Protein AF-A0A0B6YUR2-F1 (afdb_monomer_lite)

pLDDT: mean 94.69, std 9.04, range [46.38, 98.62]

Secondary structure (DSSP, 8-state):
-HHHHHHHHHHHHHHHHHHHHHHHHHHHHHHHHHHGGGS-HHHHHHHHHHHHHHHHHHHHHHHHHHHHHHHHHHHHHHHHHHHHHHHHHHHHHHHHHHHHHHHT---

Structure (mmCIF, N/CA/C/O backbone):
data_AF-A0A0B6YUR2-F1
#
_entry.id   AF-A0A0B6YUR2-F1
#
loop_
_atom_site.group_PDB
_atom_site.id
_atom_site.type_symbol
_atom_site.label_atom_id
_atom_site.label_alt_id
_atom_site.label_comp_id
_atom_site.label_asym_id
_atom_site.label_entity_id
_atom_site.label_seq_id
_atom_site.pdbx_PDB_ins_code
_atom_site.Cartn_x
_atom_site.Cartn_y
_atom_site.Cartn_z
_atom_site.occupancy
_atom_site.B_iso_or_equiv
_atom_site.auth_seq_id
_atom_site.auth_comp_id
_atom_site.auth_asym_id
_atom_site.auth_atom_id
_atom_site.pdbx_PDB_model_num
ATOM 1 N N . ARG A 1 1 ? 13.438 5.690 -13.847 1.00 68.31 1 ARG A N 1
ATOM 2 C CA . ARG A 1 1 ? 14.080 4.685 -12.970 1.00 68.31 1 ARG A CA 1
ATOM 3 C C . ARG A 1 1 ? 14.078 5.152 -11.517 1.00 68.31 1 ARG A C 1
ATOM 5 O O . ARG A 1 1 ? 13.304 4.578 -10.772 1.00 68.31 1 ARG A O 1
ATOM 12 N N . HIS A 1 2 ? 14.773 6.245 -11.177 1.00 84.00 2 HIS A N 1
ATOM 13 C CA . HIS A 1 2 ? 14.798 6.799 -9.811 1.00 84.00 2 HIS A CA 1
ATOM 14 C C . HIS A 1 2 ? 13.416 7.034 -9.192 1.00 84.00 2 HIS A C 1
ATOM 16 O O . HIS A 1 2 ? 13.151 6.501 -8.132 1.00 84.00 2 HIS A O 1
ATOM 22 N N . ALA A 1 3 ? 12.481 7.669 -9.908 1.00 90.94 3 ALA A N 1
ATOM 23 C CA . ALA A 1 3 ? 11.136 7.895 -9.365 1.00 90.94 3 ALA A CA 1
ATOM 24 C C . ALA A 1 3 ? 10.391 6.606 -8.947 1.00 90.94 3 ALA A C 1
ATOM 26 O O . ALA A 1 3 ? 9.659 6.622 -7.972 1.00 90.94 3 ALA A O 1
ATOM 27 N N . ILE A 1 4 ? 10.574 5.482 -9.654 1.00 92.50 4 ILE A N 1
ATOM 28 C CA . ILE A 1 4 ? 9.923 4.207 -9.288 1.00 92.50 4 ILE A CA 1
ATOM 29 C C . ILE A 1 4 ? 10.615 3.578 -8.078 1.00 92.50 4 ILE A C 1
ATOM 31 O O . ILE A 1 4 ? 9.950 2.983 -7.242 1.00 92.50 4 ILE A O 1
ATOM 35 N N . GLU A 1 5 ? 11.941 3.704 -7.997 1.00 92.06 5 GLU A N 1
ATOM 36 C CA . GLU A 1 5 ? 12.733 3.236 -6.856 1.00 92.06 5 GLU A CA 1
ATOM 37 C C . GLU A 1 5 ? 12.387 4.041 -5.589 1.00 92.06 5 GLU A C 1
ATOM 39 O O . GLU A 1 5 ? 12.194 3.444 -4.534 1.00 92.06 5 GLU A O 1
ATOM 44 N N . ASP A 1 6 ? 12.196 5.358 -5.714 1.00 95.69 6 ASP A N 1
ATOM 45 C CA . ASP A 1 6 ? 11.777 6.237 -4.617 1.00 95.69 6 ASP A CA 1
ATOM 46 C C . ASP A 1 6 ? 10.361 5.898 -4.115 1.00 95.69 6 ASP A C 1
ATOM 48 O O . ASP A 1 6 ? 10.131 5.829 -2.908 1.00 95.69 6 ASP A O 1
ATOM 52 N N . GLU A 1 7 ? 9.399 5.661 -5.017 1.00 95.94 7 GLU A N 1
ATOM 53 C CA . GLU A 1 7 ? 8.043 5.247 -4.619 1.00 95.94 7 GLU A CA 1
ATOM 54 C C . GLU A 1 7 ? 8.022 3.842 -3.997 1.00 95.94 7 GLU A C 1
ATOM 56 O O . GLU A 1 7 ? 7.297 3.610 -3.031 1.00 95.94 7 GLU A O 1
ATOM 61 N N . LEU A 1 8 ? 8.851 2.915 -4.491 1.00 96.25 8 LEU A N 1
ATOM 62 C CA . LEU A 1 8 ? 9.028 1.594 -3.878 1.00 96.25 8 LEU A CA 1
ATOM 63 C C . LEU A 1 8 ? 9.547 1.705 -2.446 1.00 96.25 8 LEU A C 1
ATOM 65 O O . LEU A 1 8 ? 9.003 1.050 -1.561 1.00 96.25 8 LEU A O 1
ATOM 69 N N . GLN A 1 9 ? 10.534 2.571 -2.209 1.00 96.50 9 GLN A N 1
ATOM 70 C CA . GLN A 1 9 ? 11.061 2.799 -0.866 1.00 96.50 9 GLN A CA 1
ATOM 71 C C . GLN A 1 9 ? 9.974 3.315 0.081 1.00 96.50 9 GLN A C 1
ATOM 73 O O . GLN A 1 9 ? 9.837 2.808 1.189 1.00 96.50 9 GLN A O 1
ATOM 78 N N . LYS A 1 10 ? 9.140 4.265 -0.362 1.00 97.25 10 LYS A N 1
ATOM 79 C CA . LYS A 1 10 ? 8.013 4.755 0.451 1.00 97.25 10 LYS A CA 1
ATOM 80 C C . LYS A 1 10 ? 7.026 3.641 0.799 1.00 97.25 10 LYS A C 1
ATOM 82 O O . LYS A 1 10 ? 6.560 3.573 1.932 1.00 97.25 10 LYS A O 1
ATOM 87 N N . VAL A 1 11 ? 6.699 2.774 -0.162 1.00 97.69 11 VAL A N 1
ATOM 88 C CA . VAL A 1 11 ? 5.812 1.621 0.065 1.00 97.69 11 VAL A CA 1
ATOM 89 C C . VAL A 1 11 ? 6.429 0.637 1.058 1.00 97.69 11 VAL A C 1
ATOM 91 O O . VAL A 1 11 ? 5.723 0.136 1.931 1.00 97.69 11 VAL A O 1
ATOM 94 N N . GLU A 1 12 ? 7.734 0.384 0.973 1.00 96.44 12 GLU A N 1
ATOM 95 C CA . GLU A 1 12 ? 8.452 -0.454 1.938 1.00 96.44 12 GLU A CA 1
ATOM 96 C C . GLU A 1 12 ? 8.450 0.156 3.341 1.00 96.44 12 GLU A C 1
ATOM 98 O O . GLU A 1 12 ? 8.149 -0.548 4.306 1.00 96.44 12 GLU A O 1
ATOM 103 N N . ASP A 1 13 ? 8.692 1.463 3.453 1.00 97.62 13 ASP A N 1
ATOM 104 C CA . ASP A 1 13 ? 8.651 2.186 4.724 1.00 97.62 13 ASP A CA 1
ATOM 105 C C . ASP A 1 13 ? 7.256 2.087 5.359 1.00 97.62 13 ASP A C 1
ATOM 107 O O . ASP A 1 13 ? 7.135 1.742 6.536 1.00 97.62 13 ASP A O 1
ATOM 111 N N . ILE A 1 14 ? 6.191 2.298 4.576 1.00 97.25 14 ILE A N 1
ATOM 112 C CA . ILE A 1 14 ? 4.805 2.127 5.036 1.00 97.25 14 ILE A CA 1
ATOM 113 C C . ILE A 1 14 ? 4.550 0.674 5.457 1.00 97.25 14 ILE A C 1
ATOM 115 O O . ILE A 1 14 ? 3.954 0.444 6.511 1.00 97.25 14 ILE A O 1
ATOM 119 N N . ALA A 1 15 ? 5.040 -0.310 4.700 1.00 96.12 15 ALA A N 1
ATOM 120 C CA . ALA A 1 15 ? 4.875 -1.726 5.024 1.00 96.12 15 ALA A CA 1
ATOM 121 C C . ALA A 1 15 ? 5.488 -2.101 6.383 1.00 96.12 15 ALA A C 1
ATOM 123 O O . ALA A 1 15 ? 4.935 -2.946 7.086 1.00 96.12 15 ALA A O 1
ATOM 124 N N . THR A 1 16 ? 6.564 -1.430 6.814 1.00 96.94 16 THR A N 1
ATOM 125 C CA . THR A 1 16 ? 7.126 -1.644 8.162 1.00 96.94 16 THR A CA 1
ATOM 126 C C . THR A 1 16 ? 6.175 -1.231 9.291 1.00 96.94 16 THR A C 1
ATOM 128 O O . THR A 1 16 ? 6.305 -1.711 10.417 1.00 96.94 16 THR A O 1
ATOM 131 N N . THR A 1 17 ? 5.192 -0.374 9.002 1.00 96.31 17 THR A N 1
ATOM 132 C CA . THR A 1 17 ? 4.226 0.131 9.989 1.00 96.31 17 THR A CA 1
ATOM 133 C C . THR A 1 17 ? 2.960 -0.723 10.096 1.00 96.31 17 THR A C 1
ATOM 135 O O . THR A 1 17 ? 2.206 -0.573 11.059 1.00 96.31 17 THR A O 1
ATOM 138 N N . VAL A 1 18 ? 2.735 -1.656 9.163 1.00 97.31 18 VAL A N 1
ATOM 139 C CA . VAL A 1 18 ? 1.514 -2.482 9.096 1.00 97.31 18 VAL A CA 1
ATOM 140 C C . VAL A 1 18 ? 1.309 -3.301 10.369 1.00 97.31 18 VAL A C 1
ATOM 142 O O . VAL A 1 18 ? 0.209 -3.317 10.914 1.00 97.31 18 VAL A O 1
ATOM 145 N N . GLU A 1 19 ? 2.365 -3.911 10.915 1.00 96.50 19 GLU A N 1
ATOM 146 C CA . GLU A 1 19 ? 2.265 -4.684 12.164 1.00 96.50 19 GLU A CA 1
ATOM 147 C C . GLU A 1 19 ? 1.819 -3.824 13.355 1.00 96.50 19 GLU A C 1
ATOM 149 O O . GLU A 1 19 ? 1.051 -4.273 14.208 1.00 96.50 19 GLU A O 1
ATOM 154 N N . ILE A 1 20 ? 2.251 -2.559 13.395 1.00 97.19 20 ILE A N 1
ATOM 155 C CA . ILE A 1 20 ? 1.820 -1.600 14.419 1.00 97.19 20 ILE A CA 1
ATOM 156 C C . ILE A 1 20 ? 0.328 -1.300 14.241 1.00 97.19 20 ILE A C 1
ATOM 158 O O . ILE A 1 20 ? -0.428 -1.331 15.214 1.00 97.19 20 ILE A O 1
ATOM 162 N N . GLY A 1 21 ? -0.111 -1.056 13.003 1.00 97.81 21 GLY A N 1
ATOM 163 C CA . GLY A 1 21 ? -1.523 -0.864 12.666 1.00 97.81 21 GLY A CA 1
ATOM 164 C C . GLY A 1 21 ? -2.390 -2.054 13.082 1.00 97.81 21 GLY A C 1
ATOM 165 O O . GLY A 1 21 ? -3.396 -1.872 13.769 1.00 97.81 21 GLY A O 1
ATOM 166 N N . ARG A 1 22 ? -1.945 -3.279 12.781 1.00 98.00 22 ARG A N 1
ATOM 167 C CA . ARG A 1 22 ? -2.653 -4.513 13.140 1.00 98.00 22 ARG A CA 1
ATOM 168 C C . ARG A 1 22 ? -2.755 -4.698 14.652 1.00 98.00 22 ARG A C 1
ATOM 170 O O . ARG A 1 22 ? -3.824 -5.028 15.164 1.00 98.00 22 ARG A O 1
ATOM 177 N N . SER A 1 23 ? -1.673 -4.425 15.383 1.00 98.31 23 SER A N 1
ATOM 178 C CA . SER A 1 23 ? -1.687 -4.448 16.849 1.00 98.31 23 SER A CA 1
ATOM 179 C C . SER A 1 23 ? -2.664 -3.418 17.428 1.00 98.31 23 SER A C 1
ATOM 181 O O . SER A 1 23 ? -3.346 -3.703 18.414 1.00 98.31 23 SER A O 1
ATOM 183 N N . ASN A 1 24 ? -2.749 -2.225 16.835 1.00 98.50 24 ASN A N 1
ATOM 184 C CA . ASN A 1 24 ? -3.680 -1.186 17.273 1.00 98.50 24 ASN A CA 1
ATOM 185 C C . ASN A 1 24 ? -5.139 -1.580 17.007 1.00 98.5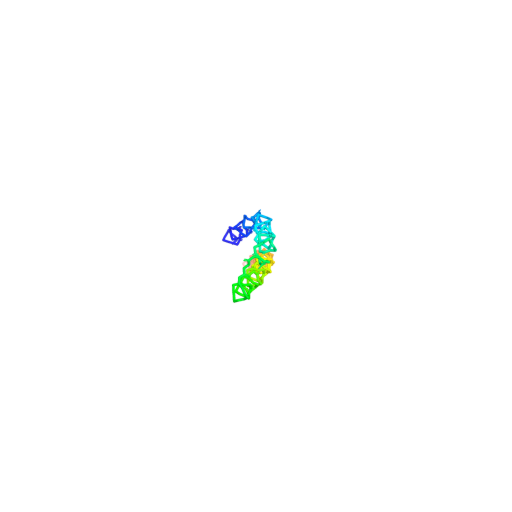0 24 ASN A C 1
ATOM 187 O O . ASN A 1 24 ? -5.974 -1.415 17.898 1.00 98.50 24 ASN A O 1
ATOM 191 N N . LEU A 1 25 ? -5.432 -2.148 15.831 1.00 98.62 25 LEU A N 1
ATOM 192 C CA . LEU A 1 25 ? -6.750 -2.687 15.490 1.00 98.62 25 LEU A CA 1
ATOM 193 C C . LEU A 1 25 ? -7.173 -3.772 16.488 1.00 98.62 25 LEU A C 1
ATOM 195 O O . LEU A 1 25 ? -8.260 -3.699 17.060 1.00 98.62 25 LEU A O 1
ATOM 199 N N . GLN A 1 26 ? -6.290 -4.732 16.775 1.00 98.44 26 GLN A N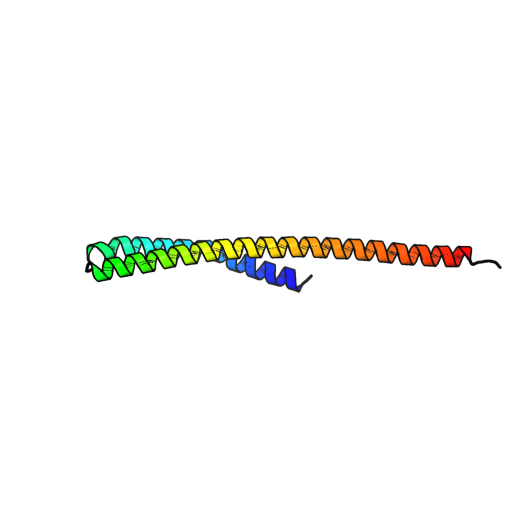 1
ATOM 200 C CA . GLN A 1 26 ? -6.559 -5.775 17.765 1.00 98.44 26 GLN A CA 1
ATOM 201 C C . GLN A 1 26 ? -6.843 -5.181 19.153 1.00 98.44 26 GLN A C 1
ATOM 203 O O . GLN A 1 26 ? -7.776 -5.608 19.835 1.00 98.44 26 GLN A O 1
ATOM 208 N N . GLY A 1 27 ? -6.076 -4.170 19.566 1.00 98.56 27 GLY A N 1
ATOM 209 C CA . GLY A 1 27 ? -6.305 -3.468 20.826 1.00 98.56 27 GLY A CA 1
ATOM 210 C C . GLY A 1 27 ? -7.641 -2.718 20.872 1.00 98.56 27 GLY A C 1
ATOM 211 O O . GLY A 1 27 ? -8.274 -2.666 21.927 1.00 98.56 27 GLY A O 1
ATOM 212 N N . ALA A 1 28 ? -8.092 -2.145 19.753 1.00 98.44 28 ALA A N 1
ATOM 213 C CA . ALA A 1 28 ? -9.402 -1.504 19.652 1.00 98.44 28 ALA A CA 1
ATOM 214 C C . ALA A 1 28 ? -10.539 -2.526 19.796 1.00 98.44 28 ALA A C 1
ATOM 216 O O . ALA A 1 28 ? -11.444 -2.310 20.602 1.00 98.44 28 ALA A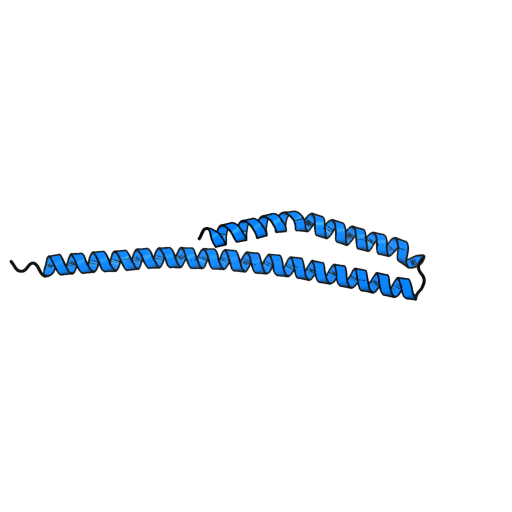 O 1
ATOM 217 N N . LEU A 1 29 ? -10.439 -3.665 19.102 1.00 98.25 29 LEU A N 1
ATOM 218 C CA . LEU A 1 29 ? -11.404 -4.765 19.192 1.00 98.25 29 LEU A CA 1
ATOM 219 C C . LEU A 1 29 ? -11.525 -5.294 20.629 1.00 98.25 29 LEU A C 1
ATOM 221 O O . LEU A 1 29 ? -12.623 -5.338 21.177 1.00 98.25 29 LEU A O 1
ATOM 225 N N . GLN A 1 30 ? -10.395 -5.576 21.287 1.00 98.38 30 GLN A N 1
ATOM 226 C CA . GLN A 1 30 ? -10.375 -6.034 22.683 1.00 98.38 30 GLN A CA 1
ATOM 227 C C . GLN A 1 30 ? -11.012 -5.026 23.647 1.00 98.38 30 GLN A C 1
ATOM 229 O O . GLN A 1 30 ? -11.734 -5.405 24.567 1.00 98.38 30 GLN A O 1
ATOM 234 N N . LYS A 1 31 ? -10.745 -3.727 23.464 1.00 98.19 31 LYS A N 1
ATOM 235 C CA . LYS A 1 31 ? -11.393 -2.684 24.274 1.00 98.19 31 LYS A CA 1
ATOM 236 C C . LYS A 1 31 ? -12.895 -2.646 24.020 1.00 98.19 31 LYS A C 1
ATOM 238 O O . LYS A 1 31 ? -13.642 -2.486 24.980 1.00 98.19 31 LYS A O 1
ATOM 243 N N . GLY A 1 32 ? -13.319 -2.830 22.770 1.00 97.94 32 GLY A N 1
ATOM 244 C CA . GLY A 1 32 ? -14.716 -3.014 22.383 1.00 97.94 32 GLY A CA 1
ATOM 245 C C . GLY A 1 32 ? -15.396 -4.112 23.193 1.00 97.94 32 GLY A C 1
ATOM 246 O O . GLY A 1 32 ? -16.382 -3.840 23.877 1.00 97.94 32 GLY A O 1
ATOM 247 N N . ASP A 1 33 ? -14.811 -5.311 23.200 1.00 96.94 33 ASP A N 1
ATOM 248 C CA . ASP A 1 33 ? -15.330 -6.475 23.934 1.00 96.94 33 ASP A CA 1
ATOM 249 C C . ASP A 1 33 ? -15.513 -6.196 25.436 1.00 96.94 33 ASP A C 1
ATOM 251 O O . ASP A 1 33 ? -16.445 -6.702 26.063 1.00 96.94 33 ASP A O 1
ATOM 255 N N . ILE A 1 34 ? -14.646 -5.361 26.019 1.00 98.25 34 ILE A N 1
ATOM 256 C CA . ILE A 1 34 ? -14.715 -4.967 27.432 1.00 98.25 34 ILE A CA 1
ATOM 257 C C . ILE A 1 34 ? -15.859 -3.975 27.690 1.00 98.25 34 ILE A C 1
ATOM 259 O O . ILE A 1 34 ? -16.545 -4.088 28.707 1.00 98.25 34 ILE A O 1
ATOM 263 N N . VAL A 1 35 ? -16.059 -2.979 26.819 1.00 97.81 35 VAL A N 1
ATOM 264 C CA . VAL A 1 35 ? -17.004 -1.874 27.080 1.00 97.81 35 VAL A CA 1
ATOM 265 C C . VAL A 1 35 ? -18.432 -2.168 26.626 1.00 97.81 35 VAL A C 1
ATOM 267 O O . VAL A 1 35 ? -19.378 -1.667 27.239 1.00 97.81 35 VAL A O 1
ATOM 270 N N . ILE A 1 36 ? -18.609 -2.990 25.589 1.00 97.94 36 ILE A N 1
ATOM 271 C CA . ILE A 1 36 ? -19.917 -3.324 25.007 1.00 97.94 36 ILE A CA 1
ATOM 272 C C . ILE A 1 36 ? -20.913 -3.832 26.070 1.00 97.94 36 ILE A C 1
ATOM 274 O O . ILE A 1 36 ? -22.005 -3.265 26.152 1.00 97.94 36 ILE A O 1
ATOM 278 N N . PRO A 1 37 ? -20.570 -4.783 26.967 1.00 97.75 37 PRO A N 1
ATOM 279 C CA . PRO A 1 37 ? -21.519 -5.300 27.960 1.00 97.75 37 PRO A CA 1
ATOM 280 C C . PRO A 1 37 ? -22.066 -4.242 28.930 1.00 97.75 37 PRO A C 1
ATOM 282 O O . PRO A 1 37 ? -23.177 -4.387 29.438 1.00 97.75 37 PRO A O 1
ATOM 285 N N . GLY A 1 38 ? -21.290 -3.187 29.200 1.00 97.50 38 GLY A N 1
ATOM 286 C CA . GLY A 1 38 ? -21.673 -2.077 30.078 1.00 97.50 38 GLY A CA 1
ATOM 287 C C . GLY A 1 38 ? -22.346 -0.905 29.358 1.00 97.50 38 GLY A C 1
ATOM 288 O O . GLY A 1 38 ? -22.705 0.078 30.003 1.00 97.50 38 GLY A O 1
ATOM 289 N N . THR A 1 39 ? -22.500 -0.982 28.035 1.00 97.88 39 THR A N 1
ATOM 290 C CA . THR A 1 39 ? -23.016 0.106 27.198 1.00 97.88 39 THR A CA 1
ATOM 291 C C . THR A 1 39 ? -24.507 -0.091 26.905 1.00 97.88 39 THR A C 1
ATOM 293 O O . THR A 1 39 ? -24.996 -1.219 26.871 1.00 97.88 39 THR A O 1
ATOM 296 N N . SER A 1 40 ? -25.257 0.998 26.695 1.00 98.31 40 SER A N 1
ATOM 297 C CA . SER A 1 40 ? -26.663 0.930 26.264 1.00 98.31 40 SER A CA 1
ATOM 298 C C . SER A 1 40 ? -26.803 0.220 24.912 1.00 98.31 40 SER A C 1
ATOM 300 O O . SER A 1 40 ? -25.873 0.244 24.114 1.00 98.31 40 SER A O 1
ATOM 302 N N . ALA A 1 41 ? -27.973 -0.348 24.604 1.00 98.06 41 ALA A N 1
ATOM 303 C CA . ALA A 1 41 ? -28.197 -1.061 23.339 1.00 98.06 41 ALA A CA 1
ATOM 304 C C . ALA A 1 41 ? -27.823 -0.225 22.096 1.00 98.06 41 ALA A C 1
ATOM 306 O O . ALA A 1 41 ? -27.115 -0.709 21.220 1.00 98.06 41 ALA A O 1
ATOM 307 N N . GLN A 1 42 ? -28.217 1.054 22.069 1.00 98.12 42 GLN A N 1
ATOM 308 C CA . GLN A 1 42 ? -27.835 1.977 20.995 1.00 98.12 42 GLN A CA 1
ATOM 309 C C . GLN A 1 42 ? -26.312 2.166 20.913 1.00 98.12 42 GLN A C 1
ATOM 311 O O . GLN A 1 42 ? -25.749 2.191 19.827 1.00 98.12 42 GLN A O 1
ATOM 316 N N . GLY A 1 43 ? -25.632 2.302 22.054 1.00 98.38 43 GLY A N 1
ATOM 317 C CA . GLY A 1 43 ? -24.179 2.450 22.066 1.00 98.38 43 GLY A CA 1
ATOM 318 C C . GLY A 1 43 ? -23.445 1.164 21.675 1.00 98.38 43 GLY A C 1
ATOM 319 O O . GLY A 1 43 ? -22.402 1.246 21.041 1.00 98.38 43 GLY A O 1
ATOM 320 N N . GLN A 1 44 ? -23.988 -0.013 21.997 1.00 98.56 44 GLN A N 1
ATOM 321 C CA . GLN A 1 44 ? -23.437 -1.295 21.547 1.00 98.56 44 GLN A CA 1
ATOM 322 C C . GLN A 1 44 ? -23.472 -1.402 20.023 1.00 98.56 44 GLN A C 1
ATOM 324 O O . GLN A 1 44 ? -22.463 -1.754 19.420 1.00 98.56 44 GLN A O 1
ATOM 329 N N . GLU A 1 45 ? -24.608 -1.062 19.407 1.00 98.38 45 GLU A N 1
ATOM 330 C CA . GLU A 1 45 ? -24.767 -1.067 17.950 1.00 98.38 45 GLU A CA 1
ATOM 331 C C . GLU A 1 45 ? -23.749 -0.139 17.276 1.00 98.38 45 GLU A C 1
ATOM 333 O O . GLU A 1 45 ? -23.021 -0.579 16.388 1.00 98.38 45 GLU A O 1
ATOM 338 N N . LEU A 1 46 ? -23.605 1.091 17.786 1.00 98.38 46 LEU A N 1
ATOM 339 C CA . LEU A 1 46 ? -22.611 2.049 17.293 1.00 98.38 46 LEU A CA 1
ATOM 340 C C . LEU A 1 46 ? -21.173 1.526 17.435 1.00 98.38 46 LEU A C 1
ATOM 342 O O . LEU A 1 46 ? -20.401 1.593 16.486 1.00 98.38 46 LEU A O 1
ATOM 346 N N . ILE A 1 47 ? -20.799 0.975 18.596 1.00 98.38 47 ILE A N 1
ATOM 347 C CA . ILE A 1 47 ? -19.442 0.442 18.808 1.00 98.38 47 ILE A CA 1
ATOM 348 C C . ILE A 1 47 ? -19.158 -0.724 17.853 1.00 98.38 47 ILE A C 1
ATOM 350 O O . ILE A 1 47 ? -18.067 -0.802 17.291 1.00 98.38 47 ILE A O 1
ATOM 354 N N . HIS A 1 48 ? -20.121 -1.626 17.649 1.00 98.38 48 HIS A N 1
ATOM 355 C CA . HIS A 1 48 ? -19.962 -2.738 16.715 1.00 98.38 48 HIS A CA 1
ATOM 356 C C . HIS A 1 48 ? -19.803 -2.269 15.266 1.00 98.38 48 HIS A C 1
ATOM 358 O O . HIS A 1 48 ? -18.968 -2.820 14.547 1.00 98.38 48 HIS A O 1
ATOM 364 N N . GLU A 1 49 ? -20.581 -1.273 14.839 1.00 98.50 49 GLU A N 1
ATOM 365 C CA . GLU A 1 49 ? -20.478 -0.698 13.497 1.00 98.50 49 GLU A CA 1
ATOM 366 C C . GLU A 1 49 ? -19.104 -0.058 13.271 1.00 98.50 49 GLU A C 1
ATOM 368 O O . GLU A 1 49 ? -18.414 -0.420 12.319 1.00 98.50 49 GLU A O 1
ATOM 373 N N . GLU A 1 50 ? -18.653 0.795 14.191 1.00 98.56 50 GLU A N 1
ATOM 374 C CA . GLU A 1 50 ? -17.353 1.471 14.103 1.00 98.56 50 GLU A CA 1
ATOM 375 C C . GLU A 1 50 ? -16.177 0.483 14.099 1.00 98.56 50 GLU A C 1
ATOM 377 O O . GLU A 1 50 ? -15.253 0.612 13.298 1.00 98.56 50 GLU A O 1
ATOM 382 N N . LEU A 1 51 ? -16.209 -0.554 14.946 1.00 98.56 51 LEU A N 1
ATOM 383 C CA . LEU A 1 51 ? -15.163 -1.585 14.964 1.00 98.56 51 LEU A CA 1
ATOM 384 C C . LEU A 1 51 ? -15.135 -2.410 13.674 1.00 98.56 51 LEU A C 1
ATOM 386 O O . LEU A 1 51 ? -14.059 -2.792 13.211 1.00 98.56 51 LEU A O 1
ATOM 390 N N . LYS A 1 52 ? -16.305 -2.680 13.087 1.00 98.50 52 LYS A N 1
ATOM 391 C CA . LYS A 1 52 ? -16.411 -3.383 11.807 1.00 98.50 52 LYS A CA 1
ATOM 392 C C . LYS A 1 52 ? -15.875 -2.531 10.659 1.00 98.50 52 LYS A C 1
ATOM 394 O O . LYS A 1 52 ? -15.147 -3.058 9.821 1.00 98.50 52 LYS A O 1
ATOM 399 N N . LEU A 1 53 ? -16.226 -1.245 10.624 1.00 98.62 53 LEU A N 1
ATOM 400 C CA . LEU A 1 53 ? -15.705 -0.297 9.638 1.00 98.62 53 LEU A CA 1
ATOM 401 C C . LEU A 1 53 ? -14.184 -0.193 9.753 1.00 98.62 53 LEU A C 1
ATOM 403 O O . LEU A 1 53 ? -13.491 -0.405 8.766 1.00 98.62 53 LEU A O 1
ATOM 407 N N . LEU A 1 54 ? -13.663 -0.008 10.969 1.00 98.56 54 LEU A N 1
ATOM 408 C CA . LEU A 1 54 ? -12.225 0.059 11.221 1.00 98.56 54 LEU A CA 1
ATOM 409 C C . LEU A 1 54 ? -11.482 -1.201 10.747 1.00 98.56 54 LEU A C 1
ATOM 411 O O . LEU A 1 54 ? -10.415 -1.089 10.146 1.00 98.56 54 LEU A O 1
ATOM 415 N N . ALA A 1 55 ? -12.028 -2.393 11.010 1.00 98.50 55 ALA A N 1
ATOM 416 C CA . ALA A 1 55 ? -11.432 -3.646 10.550 1.00 98.50 55 ALA A CA 1
ATOM 417 C C . ALA A 1 55 ? -11.430 -3.744 9.016 1.00 98.50 55 ALA A C 1
ATOM 419 O O . ALA A 1 55 ? -10.397 -4.047 8.427 1.00 98.50 55 ALA A O 1
ATOM 420 N N . SER A 1 56 ? -12.558 -3.424 8.375 1.00 98.56 56 SER A N 1
ATOM 421 C CA . SER A 1 56 ? -12.677 -3.451 6.914 1.00 98.56 56 SER A CA 1
ATOM 422 C C . SER A 1 56 ? -11.756 -2.438 6.234 1.00 98.56 56 SER A C 1
ATOM 424 O O . SER A 1 56 ? -11.139 -2.762 5.224 1.00 98.56 56 SER A O 1
ATOM 426 N N . ASP A 1 57 ? -11.659 -1.220 6.763 1.00 98.62 57 ASP A N 1
ATOM 427 C CA . ASP A 1 57 ? -10.797 -0.174 6.212 1.00 98.62 57 ASP A CA 1
ATOM 428 C C . ASP A 1 57 ? -9.322 -0.561 6.325 1.00 98.62 57 ASP A C 1
ATOM 430 O O . ASP A 1 57 ? -8.540 -0.311 5.407 1.00 98.62 57 ASP A O 1
ATOM 434 N N . PHE A 1 58 ? -8.940 -1.212 7.427 1.00 98.56 58 PHE A N 1
ATOM 435 C CA . PHE A 1 58 ? -7.575 -1.688 7.609 1.00 98.56 58 PHE A CA 1
ATOM 436 C C . PHE A 1 58 ? -7.236 -2.853 6.668 1.00 98.56 58 PHE A C 1
ATOM 438 O O . PHE A 1 58 ? -6.175 -2.835 6.050 1.00 98.56 58 PHE A O 1
ATOM 445 N N . GLU A 1 59 ? -8.143 -3.817 6.492 1.00 98.31 59 GLU A N 1
ATOM 446 C CA . GLU A 1 59 ? -7.978 -4.904 5.513 1.00 98.31 59 GLU A CA 1
ATOM 447 C C . GLU A 1 59 ? -7.841 -4.364 4.078 1.00 98.31 59 GLU A C 1
ATOM 449 O O . GLU A 1 59 ? -6.963 -4.798 3.327 1.00 98.31 59 GLU A O 1
ATOM 454 N N . ASN A 1 60 ? -8.663 -3.376 3.707 1.00 98.50 60 ASN A N 1
ATOM 455 C CA . ASN A 1 60 ? -8.570 -2.705 2.408 1.00 98.50 60 ASN A CA 1
ATOM 456 C C . ASN A 1 60 ? -7.218 -1.999 2.243 1.00 98.50 60 ASN A C 1
ATOM 458 O O . ASN A 1 60 ? -6.559 -2.170 1.222 1.00 98.50 60 ASN A O 1
ATOM 462 N N . PHE A 1 61 ? -6.765 -1.268 3.264 1.00 98.12 61 PHE A N 1
ATOM 463 C CA . PHE A 1 61 ? -5.452 -0.624 3.260 1.00 98.12 61 PHE A CA 1
ATOM 464 C C . PHE A 1 61 ? -4.307 -1.627 3.050 1.00 98.12 61 PHE A C 1
ATOM 466 O O . PHE A 1 61 ? -3.400 -1.370 2.256 1.00 98.12 61 PHE A O 1
ATOM 473 N N . GLU A 1 62 ? -4.337 -2.776 3.730 1.00 98.00 62 GLU A N 1
ATOM 474 C CA . GLU A 1 62 ? -3.324 -3.824 3.559 1.00 98.00 62 GLU A CA 1
ATOM 475 C C . GLU A 1 62 ? -3.326 -4.394 2.133 1.00 98.00 62 GLU A C 1
ATOM 477 O O . GLU A 1 62 ? -2.259 -4.601 1.543 1.00 98.00 62 GLU A O 1
ATOM 482 N N . SER A 1 63 ? -4.517 -4.608 1.565 1.00 98.12 63 SER A N 1
ATOM 483 C CA . SER A 1 63 ? -4.690 -5.054 0.181 1.00 98.12 63 SER A CA 1
ATOM 484 C C . SER A 1 63 ? -4.133 -4.034 -0.815 1.00 98.12 63 SER A C 1
ATOM 486 O O . SER A 1 63 ? -3.306 -4.391 -1.656 1.00 98.12 63 SER A O 1
ATOM 488 N N . ASP A 1 64 ? -4.519 -2.764 -0.686 1.00 98.25 64 ASP A N 1
ATOM 489 C CA . ASP A 1 64 ? -4.084 -1.675 -1.566 1.00 98.25 64 ASP A CA 1
ATOM 490 C C . ASP A 1 64 ? -2.562 -1.496 -1.528 1.00 98.25 64 ASP A C 1
ATOM 492 O O . ASP A 1 64 ? -1.913 -1.319 -2.563 1.00 98.25 64 ASP A O 1
ATOM 496 N N . LEU A 1 65 ? -1.960 -1.587 -0.338 1.00 98.12 65 LEU A N 1
ATOM 497 C CA . LEU A 1 65 ? -0.512 -1.505 -0.171 1.00 98.12 65 LEU A CA 1
ATOM 498 C C . LEU A 1 65 ? 0.206 -2.665 -0.878 1.00 98.12 65 LEU A C 1
ATOM 500 O O . LEU A 1 65 ? 1.234 -2.458 -1.531 1.00 98.12 65 LEU A O 1
ATOM 504 N N . SER A 1 66 ? -0.334 -3.882 -0.762 1.00 97.19 66 SER A N 1
ATOM 505 C CA . SER A 1 66 ? 0.205 -5.068 -1.431 1.00 97.19 66 SER A CA 1
ATOM 506 C C . SER A 1 66 ? 0.107 -4.952 -2.953 1.00 97.19 66 SER A C 1
ATOM 508 O O . SER A 1 66 ? 1.096 -5.183 -3.656 1.00 97.19 66 SER A O 1
ATOM 510 N N . GLU A 1 67 ? -1.050 -4.530 -3.467 1.00 98.25 67 GLU A N 1
ATOM 511 C CA . GLU A 1 67 ? -1.265 -4.322 -4.898 1.00 98.25 67 GLU A CA 1
ATOM 512 C C . GLU A 1 67 ? -0.325 -3.246 -5.449 1.00 98.25 67 GLU A C 1
ATOM 514 O O . GLU A 1 67 ? 0.364 -3.475 -6.449 1.00 98.25 67 GLU A O 1
ATOM 519 N N . LEU A 1 68 ? -0.219 -2.100 -4.769 1.00 97.75 68 LEU A N 1
ATOM 520 C CA . LEU A 1 68 ? 0.664 -1.012 -5.177 1.00 97.75 68 LEU A CA 1
ATOM 521 C C . LEU A 1 68 ? 2.125 -1.468 -5.250 1.00 97.75 68 LEU A C 1
ATOM 523 O O . LEU A 1 68 ? 2.821 -1.150 -6.219 1.00 97.75 68 LEU A O 1
ATOM 527 N N . LYS A 1 69 ? 2.584 -2.259 -4.271 1.00 96.75 69 LYS A N 1
ATOM 528 C CA . LYS A 1 69 ? 3.933 -2.834 -4.291 1.00 96.75 69 LYS A CA 1
ATOM 529 C C . LYS A 1 69 ? 4.159 -3.681 -5.545 1.00 96.75 69 LYS A C 1
ATOM 531 O O . LYS A 1 69 ? 5.121 -3.442 -6.275 1.00 96.75 69 LYS A O 1
ATOM 536 N N . ILE A 1 70 ? 3.252 -4.616 -5.832 1.00 97.81 70 ILE A N 1
ATOM 537 C CA . ILE A 1 70 ? 3.340 -5.502 -7.004 1.00 97.81 70 ILE A CA 1
ATOM 538 C C . ILE A 1 70 ? 3.361 -4.688 -8.304 1.00 97.81 70 ILE A C 1
ATOM 540 O O . ILE A 1 70 ? 4.141 -4.978 -9.219 1.00 97.81 70 ILE A O 1
ATOM 544 N N . VAL A 1 71 ? 2.525 -3.650 -8.399 1.00 97.38 71 VAL A N 1
ATOM 545 C CA . VAL A 1 71 ? 2.467 -2.761 -9.566 1.00 97.38 71 VAL A CA 1
ATOM 546 C C . VAL A 1 71 ? 3.797 -2.038 -9.774 1.00 97.38 71 VAL A C 1
ATOM 548 O O . VAL A 1 71 ? 4.305 -2.023 -10.900 1.00 97.38 71 VAL A O 1
ATOM 551 N N . LEU A 1 72 ? 4.392 -1.476 -8.719 1.00 96.75 72 LEU A N 1
ATOM 552 C CA . LEU A 1 72 ? 5.673 -0.771 -8.808 1.00 96.75 72 LEU A CA 1
ATOM 553 C C . LEU A 1 72 ? 6.832 -1.716 -9.157 1.00 96.75 72 LEU A C 1
ATOM 555 O O . LEU A 1 72 ? 7.648 -1.382 -10.020 1.00 96.75 72 LEU A O 1
ATOM 559 N N . GLU A 1 73 ? 6.883 -2.912 -8.566 1.00 96.44 73 GLU A N 1
ATOM 560 C CA . GLU A 1 73 ? 7.876 -3.945 -8.902 1.00 96.44 73 GLU A CA 1
ATOM 561 C C . GLU A 1 73 ? 7.757 -4.382 -10.368 1.00 96.44 73 GLU A C 1
ATOM 563 O O . GLU A 1 73 ? 8.753 -4.449 -11.096 1.00 96.44 73 GLU A O 1
ATOM 568 N N . THR A 1 74 ? 6.528 -4.592 -10.840 1.00 96.94 74 THR A N 1
ATOM 569 C CA . THR A 1 74 ? 6.248 -4.934 -12.240 1.00 96.94 74 THR A CA 1
ATOM 570 C C . THR A 1 74 ? 6.665 -3.807 -13.182 1.00 96.94 74 THR A C 1
ATOM 572 O O . THR A 1 74 ? 7.244 -4.046 -14.244 1.00 96.94 74 THR A O 1
ATOM 575 N N . LEU A 1 75 ? 6.370 -2.559 -12.819 1.00 96.12 75 LEU A N 1
ATOM 576 C CA . LEU A 1 75 ? 6.747 -1.395 -13.610 1.00 96.12 75 LEU A CA 1
ATOM 577 C C . LEU A 1 75 ? 8.273 -1.247 -13.679 1.00 96.12 75 LEU A C 1
ATOM 579 O O . LEU A 1 75 ? 8.810 -0.950 -14.748 1.00 96.12 75 LEU A O 1
ATOM 583 N N . LYS A 1 76 ? 8.978 -1.511 -12.574 1.00 95.62 76 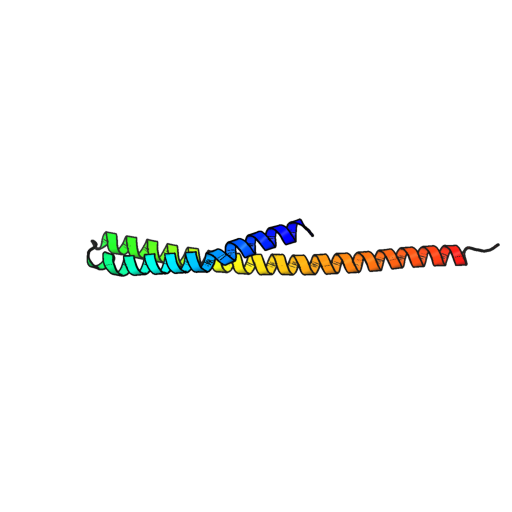LYS A N 1
ATOM 584 C CA . LYS A 1 76 ? 10.443 -1.528 -12.518 1.00 95.62 76 LYS A CA 1
ATOM 585 C C . LYS A 1 76 ? 11.041 -2.574 -13.466 1.00 95.62 76 LYS A C 1
ATOM 587 O O . LYS A 1 76 ? 11.945 -2.226 -14.227 1.00 95.62 76 LYS A O 1
ATOM 592 N N . ASP A 1 77 ? 10.516 -3.802 -13.479 1.00 96.31 77 ASP A N 1
ATOM 593 C CA . ASP A 1 77 ? 10.940 -4.854 -14.424 1.00 96.31 77 ASP A CA 1
ATOM 594 C C . ASP A 1 77 ? 10.733 -4.423 -15.883 1.00 96.31 77 ASP A C 1
ATOM 596 O O . ASP A 1 77 ? 11.657 -4.472 -16.700 1.00 96.31 77 ASP A O 1
ATOM 600 N N . LYS A 1 78 ? 9.539 -3.904 -16.204 1.00 96.19 78 LYS A N 1
ATOM 601 C CA . LYS A 1 78 ? 9.211 -3.414 -17.553 1.00 96.19 78 LYS A CA 1
ATOM 602 C C . LYS A 1 78 ? 10.176 -2.325 -18.022 1.00 96.19 78 LYS A C 1
ATOM 604 O O . LYS A 1 78 ? 10.628 -2.369 -19.165 1.00 96.19 78 LYS A O 1
ATOM 609 N N . TRP A 1 79 ? 10.521 -1.372 -17.156 1.00 95.38 79 TRP A N 1
ATOM 610 C CA . TRP A 1 79 ? 11.484 -0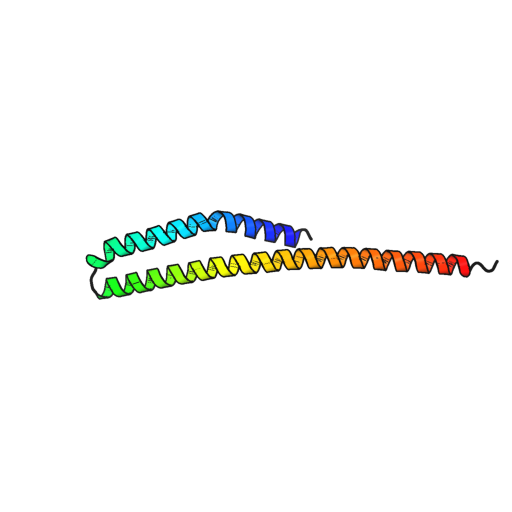.321 -17.491 1.00 95.38 79 TRP A CA 1
ATOM 611 C C . TRP A 1 79 ? 12.905 -0.846 -17.687 1.00 95.38 79 TRP A C 1
ATOM 613 O O . TRP A 1 79 ? 13.598 -0.356 -18.578 1.00 95.38 79 TRP A O 1
ATOM 623 N N . SER A 1 80 ? 13.334 -1.838 -16.900 1.00 94.56 80 SER A N 1
ATOM 624 C CA . SER A 1 80 ? 14.638 -2.487 -17.099 1.00 94.56 80 SER A CA 1
ATOM 625 C C . SER A 1 80 ? 14.712 -3.136 -18.479 1.00 94.56 80 SER A C 1
ATOM 627 O O . SER A 1 80 ? 15.613 -2.840 -19.262 1.00 94.56 80 SER A O 1
ATOM 629 N N . ARG A 1 81 ? 13.693 -3.931 -18.825 1.00 96.25 81 ARG A N 1
ATOM 630 C CA . ARG A 1 81 ? 13.588 -4.604 -20.127 1.00 96.25 81 ARG A CA 1
ATOM 631 C C . ARG A 1 81 ? 13.527 -3.627 -21.291 1.00 96.25 81 ARG A C 1
ATOM 633 O O . ARG A 1 81 ? 14.161 -3.858 -22.314 1.00 96.25 81 ARG A O 1
ATOM 640 N N . TYR A 1 82 ? 12.779 -2.536 -21.141 1.00 95.88 82 TYR A N 1
ATOM 641 C CA . TYR A 1 82 ? 12.738 -1.482 -22.150 1.00 95.88 82 TYR A CA 1
ATOM 642 C C . TYR A 1 82 ? 14.124 -0.866 -22.376 1.00 95.88 82 TYR A C 1
ATOM 644 O O . TYR A 1 82 ? 14.541 -0.715 -23.521 1.00 95.88 82 TYR A O 1
ATOM 652 N N . GLY A 1 83 ? 14.859 -0.559 -21.300 1.00 95.00 83 GLY A N 1
ATOM 653 C CA . GLY A 1 83 ? 16.223 -0.037 -21.393 1.00 95.00 83 GLY A CA 1
ATOM 654 C C . GLY A 1 83 ? 17.165 -0.993 -22.127 1.00 95.00 83 GLY A C 1
ATOM 655 O O . GLY A 1 83 ? 17.879 -0.577 -23.033 1.00 95.00 83 GLY A O 1
ATOM 656 N N . GLU A 1 84 ? 17.116 -2.285 -21.806 1.00 96.62 84 GLU A N 1
ATOM 657 C CA . GLU A 1 84 ? 17.910 -3.310 -22.496 1.00 96.62 84 GLU A CA 1
ATOM 658 C C . GLU A 1 84 ? 17.572 -3.401 -23.991 1.00 96.62 84 GLU A C 1
ATOM 660 O O . GLU A 1 84 ? 18.471 -3.415 -24.831 1.00 96.62 84 GLU A O 1
ATOM 665 N N . GLN A 1 85 ? 16.281 -3.419 -24.340 1.00 96.44 85 GLN A N 1
ATOM 666 C CA . GLN A 1 85 ? 15.833 -3.464 -25.736 1.00 96.44 85 GLN A CA 1
ATOM 667 C C . GLN A 1 85 ? 16.253 -2.215 -26.517 1.00 96.44 85 GLN A C 1
ATOM 669 O O . GLN A 1 85 ? 16.660 -2.322 -27.673 1.00 96.44 85 GLN A O 1
ATOM 674 N N . TYR A 1 86 ? 16.185 -1.045 -25.884 1.00 96.88 86 TYR A N 1
ATOM 675 C CA . TYR A 1 86 ? 16.625 0.217 -26.467 1.00 96.88 86 TYR A CA 1
ATOM 676 C C . TYR A 1 86 ? 18.128 0.207 -26.786 1.00 96.88 86 TYR A C 1
ATOM 678 O O . TYR A 1 86 ? 18.523 0.562 -27.896 1.00 96.88 86 TYR A O 1
ATOM 686 N N . GLU A 1 87 ? 18.964 -0.268 -25.858 1.00 97.25 87 GLU A N 1
ATOM 687 C CA . GLU A 1 87 ? 20.412 -0.398 -26.076 1.00 97.25 87 GLU A CA 1
ATOM 688 C C . GLU A 1 87 ? 20.749 -1.387 -27.199 1.00 97.25 87 GLU A C 1
ATOM 690 O O . GLU A 1 87 ? 21.613 -1.117 -28.036 1.00 97.25 87 GLU A O 1
ATOM 695 N N . VAL A 1 88 ? 20.046 -2.524 -27.255 1.00 97.44 88 VAL A N 1
ATOM 696 C CA . VAL A 1 88 ? 20.204 -3.510 -28.337 1.00 97.44 88 VAL A CA 1
ATOM 697 C C . VAL A 1 88 ? 19.848 -2.898 -29.692 1.00 97.44 88 VAL A C 1
ATOM 699 O O . VAL A 1 88 ? 20.613 -3.049 -30.647 1.00 97.44 88 VAL A O 1
ATOM 702 N N . LEU A 1 89 ? 18.721 -2.186 -29.779 1.00 97.00 89 LEU A N 1
ATOM 703 C CA . LEU A 1 89 ? 18.279 -1.545 -31.017 1.00 97.00 89 LEU A CA 1
ATOM 704 C C . LEU A 1 89 ? 19.265 -0.468 -31.478 1.00 97.00 89 LEU A C 1
ATOM 706 O O . LEU A 1 89 ? 19.650 -0.457 -32.645 1.00 97.00 89 LEU A O 1
ATOM 710 N N . ASN A 1 90 ? 19.713 0.402 -30.573 1.00 97.25 90 ASN A N 1
ATOM 711 C CA . ASN A 1 90 ? 20.688 1.438 -30.907 1.00 97.25 90 ASN A CA 1
ATOM 712 C C . ASN A 1 90 ? 22.000 0.851 -31.417 1.00 97.25 90 ASN A C 1
ATOM 714 O O . ASN A 1 90 ? 22.541 1.330 -32.412 1.00 97.25 90 ASN A O 1
ATOM 718 N N . ARG A 1 91 ? 22.494 -0.213 -30.774 1.00 97.44 91 ARG A N 1
ATOM 719 C CA . ARG A 1 91 ? 23.700 -0.907 -31.232 1.00 97.44 91 ARG A CA 1
ATOM 720 C C . ARG A 1 91 ? 23.516 -1.477 -32.634 1.00 97.44 91 ARG A C 1
ATOM 722 O O . ARG A 1 91 ? 24.373 -1.265 -33.483 1.00 97.44 91 ARG A O 1
ATOM 729 N N . TRP A 1 92 ? 22.384 -2.128 -32.899 1.00 97.06 92 TRP A N 1
ATOM 730 C CA . TRP A 1 92 ? 22.079 -2.663 -34.225 1.00 97.06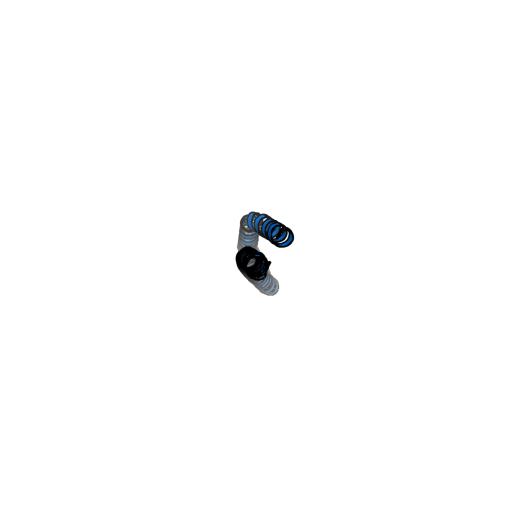 92 TRP A CA 1
ATOM 731 C C . TRP A 1 92 ? 22.041 -1.573 -35.306 1.00 97.06 92 TRP A C 1
ATOM 733 O O . TRP A 1 92 ? 22.597 -1.772 -36.388 1.00 97.06 92 TRP A O 1
ATOM 743 N N . ILE A 1 93 ? 21.438 -0.414 -35.012 1.00 96.38 93 ILE A N 1
ATOM 744 C CA . ILE A 1 93 ? 21.422 0.739 -35.928 1.00 96.38 93 ILE A CA 1
ATOM 745 C C . ILE A 1 93 ? 22.855 1.200 -36.214 1.00 96.38 93 ILE A C 1
ATOM 747 O O . ILE A 1 93 ? 23.239 1.300 -37.378 1.00 96.38 93 ILE A O 1
ATOM 751 N N . MET A 1 94 ? 23.664 1.419 -35.172 1.00 96.12 94 MET A N 1
ATOM 752 C CA . MET A 1 94 ? 25.057 1.857 -35.324 1.00 96.12 94 MET A CA 1
ATOM 753 C C . MET A 1 94 ? 25.895 0.867 -36.143 1.00 96.12 94 MET A C 1
ATOM 755 O O . MET A 1 94 ? 26.625 1.275 -37.046 1.00 96.12 94 MET A O 1
ATOM 759 N N . ASP A 1 95 ? 25.788 -0.428 -35.847 1.00 96.00 95 ASP A N 1
ATOM 760 C CA . ASP A 1 95 ? 26.529 -1.479 -36.547 1.00 96.00 95 ASP A CA 1
ATOM 761 C C . ASP A 1 95 ? 26.117 -1.557 -38.025 1.00 96.00 95 ASP A C 1
ATOM 763 O O . ASP A 1 95 ? 26.974 -1.667 -38.904 1.00 96.00 95 ASP A O 1
ATOM 767 N N . THR A 1 96 ? 24.819 -1.419 -38.311 1.00 95.38 96 THR A N 1
ATOM 768 C CA . THR A 1 96 ? 24.280 -1.417 -39.679 1.00 95.38 96 THR A CA 1
ATOM 769 C C . THR A 1 96 ? 24.760 -0.200 -40.469 1.00 95.38 96 THR A C 1
ATOM 771 O O . THR A 1 96 ? 25.253 -0.349 -41.586 1.00 95.38 96 THR A O 1
ATOM 774 N N . GLU A 1 97 ? 24.684 1.004 -39.895 1.00 94.25 97 GLU A N 1
ATOM 775 C CA . GLU A 1 97 ? 25.175 2.226 -40.544 1.00 94.25 97 GLU A CA 1
ATOM 776 C C . GLU A 1 97 ? 26.678 2.160 -40.838 1.00 94.25 97 GLU A C 1
ATOM 778 O O . GLU A 1 97 ? 27.133 2.592 -41.901 1.00 94.25 97 GLU A O 1
ATOM 783 N N . ASN A 1 98 ? 27.462 1.611 -39.908 1.00 92.81 98 ASN A N 1
ATOM 784 C CA . ASN A 1 98 ? 28.898 1.427 -40.089 1.00 92.81 98 ASN A CA 1
ATOM 785 C C . ASN A 1 98 ? 29.206 0.391 -41.178 1.00 92.81 98 ASN A C 1
ATOM 787 O O . ASN A 1 98 ? 30.090 0.629 -42.004 1.00 92.81 98 ASN A O 1
ATOM 791 N N . GLY A 1 99 ? 28.455 -0.714 -41.224 1.00 91.88 99 GLY A N 1
ATOM 792 C CA . GLY A 1 99 ? 28.548 -1.715 -42.287 1.00 91.88 99 GLY A CA 1
ATOM 793 C C . GLY A 1 99 ? 28.244 -1.126 -43.665 1.00 91.88 99 GLY A C 1
ATOM 794 O O . GLY A 1 99 ? 29.045 -1.270 -44.587 1.00 91.88 99 GLY A O 1
ATOM 795 N N . MET A 1 100 ? 27.157 -0.361 -43.787 1.00 90.06 100 MET A N 1
ATOM 796 C CA . MET A 1 100 ? 26.796 0.314 -45.038 1.00 90.06 100 MET A CA 1
ATOM 797 C C . MET A 1 100 ? 27.861 1.320 -45.484 1.00 90.06 100 MET A C 1
ATOM 799 O O . MET A 1 100 ? 28.189 1.379 -46.667 1.00 90.06 100 MET A O 1
ATOM 803 N N . LYS A 1 101 ? 28.444 2.096 -44.560 1.00 84.75 101 LYS A N 1
ATOM 804 C CA . LYS A 1 101 ? 29.553 3.009 -44.885 1.00 84.75 101 LYS A CA 1
ATOM 805 C C . LYS A 1 101 ? 30.767 2.248 -45.414 1.00 84.75 101 LYS A C 1
ATOM 807 O O . LYS A 1 101 ? 31.348 2.676 -46.408 1.00 84.75 101 LYS A O 1
ATOM 812 N N . ALA A 1 102 ? 31.117 1.122 -44.793 1.00 83.81 102 ALA A N 1
ATOM 813 C CA . ALA A 1 102 ? 32.221 0.278 -45.240 1.00 83.81 102 ALA A CA 1
ATOM 814 C C . ALA A 1 102 ? 31.975 -0.324 -46.638 1.00 83.81 102 ALA A C 1
ATOM 816 O O . ALA A 1 102 ? 32.884 -0.312 -47.464 1.00 83.81 102 ALA A O 1
ATOM 817 N N . GLU A 1 103 ? 30.754 -0.784 -46.935 1.00 77.12 103 GLU A N 1
ATOM 818 C CA . GLU A 1 103 ? 30.375 -1.326 -48.252 1.00 77.12 103 GLU A CA 1
ATOM 819 C C . GLU A 1 103 ? 30.246 -0.249 -49.336 1.00 77.12 103 GLU A C 1
ATOM 821 O O . GLU A 1 103 ? 30.615 -0.475 -50.487 1.00 77.12 103 GLU A O 1
ATOM 826 N N . SER A 1 104 ? 29.771 0.946 -48.975 1.00 75.75 104 SER A N 1
ATOM 827 C CA . SER A 1 104 ? 29.683 2.097 -49.885 1.00 75.75 104 SER A CA 1
ATOM 828 C C . SER A 1 104 ? 31.048 2.689 -50.255 1.00 75.75 104 SER A C 1
ATOM 830 O O . SER A 1 104 ? 31.121 3.532 -51.148 1.00 75.75 104 SER A O 1
ATOM 832 N N . GLY A 1 105 ? 32.126 2.201 -49.626 1.00 52.84 105 GLY A N 1
ATOM 833 C CA . GLY A 1 105 ? 33.514 2.363 -50.049 1.00 52.84 105 GLY A CA 1
ATOM 834 C C . GLY A 1 105 ? 33.824 1.673 -51.384 1.00 52.84 105 GLY A C 1
ATOM 835 O O . GLY A 1 105 ? 34.776 0.901 -51.483 1.00 52.84 105 GLY A O 1
ATOM 836 N N . LEU A 1 106 ? 33.058 1.991 -52.432 1.00 48.62 106 LEU A N 1
ATOM 837 C CA . LEU A 1 106 ? 33.628 2.155 -53.762 1.00 48.62 106 LEU A CA 1
ATOM 838 C C . LEU A 1 106 ? 34.699 3.248 -53.637 1.00 48.62 106 LEU A C 1
ATOM 840 O O . LEU A 1 106 ? 34.398 4.377 -53.247 1.00 48.62 106 LEU A O 1
ATOM 844 N N . LYS A 1 107 ? 35.956 2.878 -53.900 1.00 46.38 107 LYS A N 1
ATOM 845 C CA . LYS A 1 107 ? 37.001 3.854 -54.229 1.00 46.38 107 LYS A CA 1
ATOM 846 C C . LYS A 1 107 ? 36.552 4.757 -55.373 1.00 46.38 107 LYS A C 1
ATOM 848 O O . LYS A 1 107 ? 35.890 4.225 -56.293 1.00 46.38 107 LYS A O 1
#

Organism: NCBI:txid1028688

Sequence (107 aa):
RHAIEDELQKVEDIATTVEIGRSNLQGALQKGDIVIPGTSAQGQELIHEELKLLASDFENFESDLSELKIVLETLKDKWSRYGEQYEVLNRWIMDTENGMKAESGLK

Foldseek 3Di:
DVVLVVVLVVLVVVVVCLVVLVVVLVVLVVVLVVCLVVDDPVVNVVSVVVSVVSVVVSVVVVVVSVVVNVVSVVVVVVVVVVVVVVVVVVVVVVVVVVVVVVVVPPD

Radius of gyration: 28.2 Å; chains: 1; bounding box: 65×14×84 Å